Protein AF-A0A951WHZ7-F1 (afdb_monomer_lite)

Radius of gyration: 12.89 Å; chains: 1; bounding box: 31×22×29 Å

Structure (mmCIF, N/CA/C/O backbone):
data_AF-A0A951WHZ7-F1
#
_entry.id   AF-A0A951WHZ7-F1
#
loop_
_atom_site.group_PDB
_atom_site.id
_atom_site.type_symbol
_atom_site.label_atom_id
_atom_site.label_alt_id
_atom_site.label_comp_id
_atom_site.label_asym_id
_atom_site.label_entity_id
_atom_site.label_seq_id
_atom_site.pdbx_PDB_ins_code
_atom_site.Cartn_x
_atom_site.Cartn_y
_atom_site.Cartn_z
_atom_site.occupancy
_atom_site.B_iso_or_equiv
_atom_site.auth_seq_id
_atom_site.auth_comp_id
_atom_site.auth_asym_id
_atom_site.auth_atom_id
_atom_site.pdbx_PDB_model_num
ATOM 1 N N . MET A 1 1 ? -3.824 -15.791 -5.044 1.00 41.81 1 MET A N 1
ATOM 2 C CA . MET A 1 1 ? -2.669 -16.034 -5.928 1.00 41.81 1 MET A CA 1
ATOM 3 C C . MET A 1 1 ? -1.787 -14.800 -5.839 1.00 41.81 1 MET A C 1
ATOM 5 O O . MET A 1 1 ? -2.340 -13.713 -5.980 1.00 41.81 1 MET A O 1
ATOM 9 N N . PRO A 1 2 ? -0.506 -14.931 -5.467 1.00 41.84 2 PRO A N 1
ATOM 10 C CA . PRO A 1 2 ? 0.387 -13.788 -5.328 1.00 41.84 2 PRO A CA 1
ATOM 11 C C . PRO A 1 2 ? 0.714 -13.237 -6.722 1.00 41.84 2 PRO A C 1
ATOM 13 O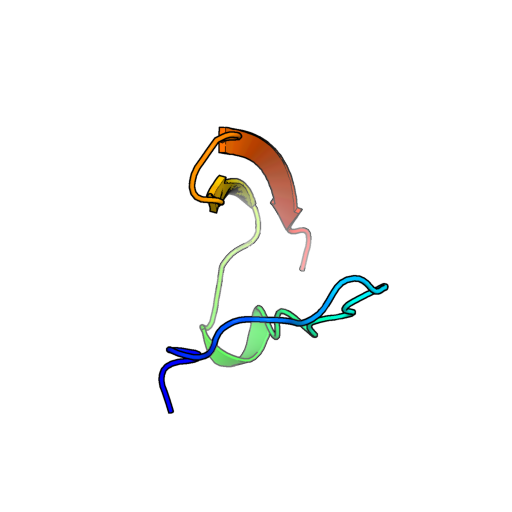 O . PRO A 1 2 ? 0.929 -14.001 -7.660 1.00 41.84 2 PRO A O 1
ATOM 16 N N . ILE A 1 3 ? 0.671 -11.914 -6.870 1.00 48.44 3 ILE A N 1
ATOM 17 C CA . ILE A 1 3 ? 0.938 -11.195 -8.125 1.00 48.44 3 ILE A CA 1
ATOM 18 C C . ILE A 1 3 ? 2.452 -11.071 -8.359 1.00 48.44 3 ILE A C 1
ATOM 20 O O . ILE A 1 3 ? 3.011 -9.981 -8.362 1.00 48.44 3 ILE A O 1
ATOM 24 N N . GLU A 1 4 ? 3.123 -12.207 -8.516 1.00 54.78 4 GLU A N 1
ATOM 25 C CA . GLU A 1 4 ? 4.548 -12.306 -8.861 1.00 54.78 4 GLU A CA 1
ATOM 26 C C . GLU A 1 4 ? 4.696 -12.264 -10.392 1.00 54.78 4 GLU A C 1
ATOM 28 O O . GLU A 1 4 ? 4.932 -13.282 -11.040 1.00 54.78 4 GLU A O 1
ATOM 33 N N . GLY A 1 5 ? 4.465 -11.102 -11.004 1.00 57.81 5 GLY A N 1
ATOM 34 C CA . GLY A 1 5 ? 4.567 -10.958 -12.455 1.00 57.81 5 GLY A CA 1
ATOM 35 C C . GLY A 1 5 ? 4.976 -9.551 -12.853 1.00 57.81 5 GLY A C 1
ATOM 36 O O . GLY A 1 5 ? 4.30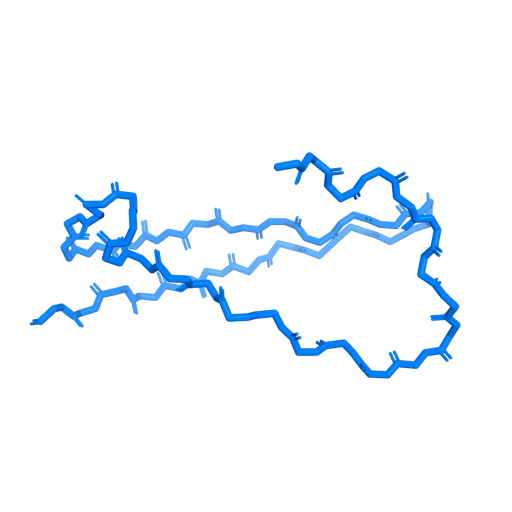6 -8.589 -12.477 1.00 57.81 5 GLY A O 1
ATOM 37 N N . TYR A 1 6 ? 6.073 -9.448 -13.611 1.00 60.56 6 TYR A N 1
ATOM 38 C CA . TYR A 1 6 ? 6.511 -8.216 -14.264 1.00 60.56 6 TYR A CA 1
ATOM 39 C C . TYR A 1 6 ? 5.324 -7.579 -14.991 1.00 60.56 6 TYR A C 1
ATOM 41 O O . TYR A 1 6 ? 4.740 -8.170 -15.898 1.00 60.56 6 TYR A O 1
ATOM 49 N N . GLN A 1 7 ? 4.955 -6.379 -14.559 1.00 69.25 7 GLN A N 1
ATOM 50 C CA . GLN A 1 7 ? 3.925 -5.587 -15.209 1.00 69.25 7 GLN A CA 1
ATOM 51 C C . GLN A 1 7 ? 4.597 -4.778 -16.324 1.00 69.25 7 GLN A C 1
ATOM 53 O O . GLN A 1 7 ? 5.590 -4.094 -16.078 1.00 69.25 7 GLN A O 1
ATOM 58 N N . ALA 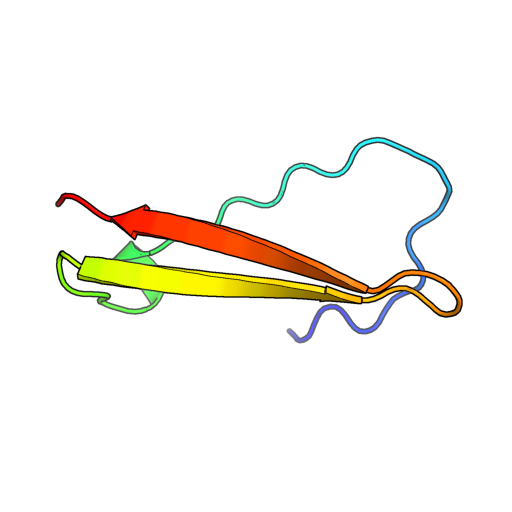A 1 8 ? 4.093 -4.895 -17.553 1.00 74.50 8 ALA A N 1
ATOM 59 C CA . ALA A 1 8 ? 4.534 -4.065 -18.672 1.00 74.50 8 ALA A CA 1
ATOM 60 C C . ALA A 1 8 ? 4.314 -2.567 -18.372 1.00 74.50 8 ALA A C 1
ATOM 62 O O . ALA A 1 8 ? 3.597 -2.194 -17.450 1.00 74.50 8 ALA A O 1
ATOM 63 N N . ALA A 1 9 ? 4.922 -1.667 -19.143 1.00 72.19 9 ALA A N 1
ATOM 64 C CA . ALA A 1 9 ? 4.628 -0.244 -18.984 1.00 72.19 9 ALA A CA 1
ATOM 65 C C . ALA A 1 9 ? 3.144 0.023 -19.308 1.00 72.19 9 ALA A C 1
ATOM 67 O O . ALA A 1 9 ? 2.672 -0.303 -20.396 1.00 72.19 9 ALA A O 1
ATOM 68 N N . GLY A 1 10 ? 2.401 0.601 -18.364 1.00 74.62 10 GLY A N 1
ATOM 69 C CA . GLY A 1 10 ? 0.964 0.820 -18.509 1.00 74.62 10 GLY A CA 1
ATOM 70 C C . GLY A 1 10 ? 0.293 1.265 -17.212 1.00 74.62 10 GLY A C 1
ATOM 71 O O . GLY A 1 10 ? 0.935 1.403 -16.170 1.00 74.62 10 GLY A O 1
ATOM 72 N N . SER A 1 11 ? -1.013 1.519 -17.275 1.00 71.81 11 SER A N 1
ATOM 73 C CA . SER A 1 11 ? -1.823 1.828 -16.095 1.00 71.81 11 SER A CA 1
ATOM 74 C C . SER A 1 11 ? -2.455 0.556 -15.544 1.00 71.81 11 SER A C 1
ATOM 76 O O . SER A 1 11 ? -3.178 -0.141 -16.250 1.00 71.81 11 SER A O 1
ATOM 78 N N . TYR A 1 12 ? -2.214 0.291 -14.262 1.00 75.88 12 TYR A N 1
ATOM 79 C CA . TYR A 1 12 ? -2.785 -0.844 -13.548 1.00 75.88 12 TYR A CA 1
ATOM 80 C C . TYR A 1 12 ? -3.736 -0.335 -12.478 1.00 75.88 12 TYR A C 1
ATOM 82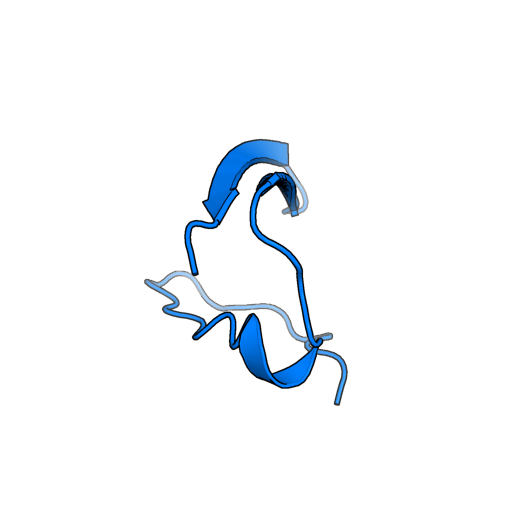 O O . TYR A 1 12 ? -3.331 0.410 -11.586 1.00 75.88 12 TYR A O 1
ATOM 90 N N . SER A 1 13 ? -4.997 -0.748 -12.570 1.00 72.88 13 SER A N 1
ATOM 91 C CA . SER A 1 13 ? -5.964 -0.574 -11.492 1.00 72.88 13 SER A CA 1
ATOM 92 C C . SER A 1 13 ? -6.074 -1.889 -10.739 1.00 72.88 13 SER A C 1
ATOM 94 O O . SER A 1 13 ? -6.264 -2.939 -11.351 1.00 72.88 13 SER A O 1
ATOM 96 N N . LEU A 1 14 ? -5.922 -1.838 -9.419 1.00 74.25 14 LEU A N 1
ATOM 97 C CA . LEU A 1 14 ? -6.039 -3.008 -8.563 1.00 74.25 14 LEU A CA 1
ATOM 98 C C . LEU A 1 14 ? -7.095 -2.712 -7.509 1.00 74.25 14 LEU A C 1
ATOM 100 O O . LEU A 1 14 ? -6.923 -1.813 -6.685 1.00 74.25 14 LEU A O 1
ATOM 104 N N . ASP A 1 15 ? -8.185 -3.472 -7.543 1.00 70.44 15 ASP A N 1
ATOM 105 C CA . ASP A 1 15 ? -9.235 -3.350 -6.544 1.00 70.44 15 ASP A CA 1
ATOM 106 C C . ASP A 1 15 ? -8.737 -3.934 -5.227 1.00 70.44 15 ASP A C 1
ATOM 108 O O . ASP A 1 15 ? -8.706 -5.149 -4.998 1.00 70.44 15 ASP A O 1
ATOM 112 N N . PHE A 1 16 ? -8.318 -3.044 -4.332 1.00 69.31 16 PHE A N 1
ATOM 113 C CA . PHE A 1 16 ? -7.982 -3.413 -2.972 1.00 69.31 16 PHE A CA 1
ATOM 114 C C . PHE A 1 16 ? -9.276 -3.631 -2.187 1.00 69.31 16 PHE A C 1
ATOM 116 O O . PHE A 1 16 ? -9.804 -2.730 -1.534 1.00 69.31 16 PHE A O 1
ATOM 123 N N . GLY A 1 17 ? -9.814 -4.848 -2.271 1.00 66.50 17 GLY A N 1
ATOM 124 C CA . GLY A 1 17 ? -10.989 -5.260 -1.511 1.00 66.50 17 GLY A CA 1
ATOM 125 C C . GLY A 1 17 ? -10.695 -5.311 -0.011 1.00 66.50 17 GLY A C 1
ATOM 126 O O . GLY A 1 17 ? -10.472 -6.389 0.533 1.00 66.50 17 GLY A O 1
ATOM 127 N N . ALA A 1 18 ? -10.721 -4.167 0.675 1.00 63.75 18 ALA A N 1
ATOM 128 C CA . ALA A 1 18 ? -10.500 -4.076 2.121 1.00 63.75 18 ALA 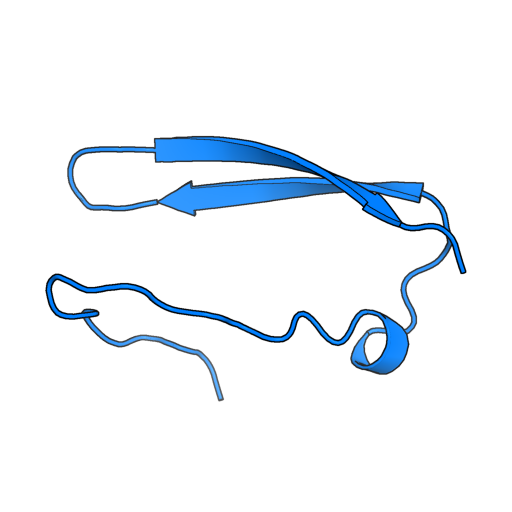A CA 1
ATOM 129 C C . ALA A 1 18 ? -11.480 -4.956 2.925 1.00 63.75 18 ALA A C 1
ATOM 131 O O . ALA A 1 18 ? -11.108 -5.530 3.949 1.00 63.75 18 ALA A O 1
ATOM 132 N N . GLY A 1 19 ? -12.701 -5.145 2.408 1.00 64.94 19 GLY A N 1
ATOM 133 C CA . GLY A 1 19 ? -13.697 -6.063 2.969 1.00 64.94 19 GLY A CA 1
ATOM 134 C C . GLY A 1 19 ? -13.290 -7.540 2.906 1.00 64.94 19 GLY A C 1
ATOM 135 O O . GLY A 1 19 ? -13.619 -8.293 3.817 1.00 64.94 19 GLY A O 1
ATOM 136 N N . LYS A 1 20 ? -12.499 -7.952 1.903 1.00 67.50 20 LYS A N 1
ATOM 137 C CA . LYS A 1 20 ? -11.973 -9.326 1.793 1.00 67.50 20 LYS A CA 1
ATOM 138 C C . LYS A 1 20 ? -10.976 -9.653 2.909 1.00 67.50 20 LYS A C 1
ATOM 140 O O . LYS A 1 20 ? -10.843 -10.810 3.288 1.00 67.50 20 LYS A O 1
ATOM 145 N N . TYR A 1 21 ? -10.297 -8.634 3.432 1.00 71.81 21 TYR A N 1
ATOM 146 C CA . TYR A 1 21 ? -9.312 -8.754 4.509 1.00 71.81 21 TYR A CA 1
ATOM 147 C C . TYR A 1 21 ? -9.858 -8.295 5.870 1.00 71.81 21 TYR A C 1
ATOM 149 O O . TYR A 1 21 ? -9.093 -8.191 6.824 1.00 71.81 21 TYR A O 1
ATOM 157 N N . ASN A 1 22 ? -11.168 -8.016 5.956 1.00 76.12 22 ASN A N 1
ATOM 158 C CA . ASN A 1 22 ? -11.865 -7.521 7.146 1.00 76.12 22 ASN A CA 1
ATOM 159 C C . ASN A 1 22 ? -11.133 -6.359 7.848 1.00 76.12 22 ASN A C 1
ATOM 161 O O . ASN A 1 22 ? -11.059 -6.300 9.076 1.00 76.12 22 ASN A O 1
ATOM 165 N N . LEU A 1 23 ? -10.558 -5.448 7.056 1.00 81.50 23 LEU A N 1
ATOM 166 C CA . LEU A 1 23 ? -9.809 -4.311 7.577 1.00 81.50 23 LEU A CA 1
ATOM 167 C C . LEU A 1 23 ? -10.751 -3.331 8.278 1.00 81.50 23 LEU A C 1
ATOM 169 O O . LEU A 1 23 ? -11.818 -2.982 7.768 1.00 81.50 23 LEU A O 1
ATOM 173 N N . THR A 1 24 ? -10.345 -2.893 9.462 1.00 83.31 24 THR A N 1
ATOM 174 C CA . THR A 1 24 ? -11.043 -1.879 10.252 1.00 83.31 24 THR A CA 1
ATOM 175 C C . THR A 1 24 ? -10.789 -0.482 9.693 1.00 83.31 24 THR A C 1
ATOM 177 O O . THR A 1 24 ? -9.781 -0.249 9.032 1.00 83.31 24 THR A O 1
ATOM 180 N N . SER A 1 25 ? -11.658 0.484 9.997 1.00 87.00 25 SER A N 1
ATOM 181 C CA . SER A 1 25 ? -11.375 1.889 9.682 1.00 87.00 25 SER A CA 1
ATOM 182 C C . SER A 1 25 ? -10.042 2.316 10.308 1.00 87.00 25 SER A C 1
ATOM 184 O O . SER A 1 25 ? -9.773 2.010 11.471 1.00 87.00 25 SER A O 1
ATOM 186 N N . GLY A 1 26 ? -9.190 2.996 9.545 1.00 87.88 26 GLY A N 1
ATOM 187 C CA . GLY A 1 26 ? -7.841 3.326 9.993 1.00 87.88 26 GLY A CA 1
ATOM 188 C C . GLY A 1 26 ? -6.919 3.815 8.884 1.00 87.88 26 GLY A C 1
ATOM 189 O O . GLY A 1 26 ? -7.288 3.874 7.710 1.00 87.88 26 GLY A O 1
ATOM 190 N N . VAL A 1 27 ? -5.698 4.188 9.269 1.00 88.81 27 VAL A N 1
ATOM 191 C CA . VAL A 1 27 ? -4.653 4.619 8.333 1.00 88.81 27 VAL A CA 1
ATOM 192 C C . VAL A 1 27 ? -3.794 3.420 7.952 1.00 88.81 27 VAL A C 1
ATOM 194 O O . VAL A 1 27 ? -3.186 2.781 8.807 1.00 88.81 27 VAL A O 1
ATOM 197 N N . TYR A 1 28 ? -3.708 3.156 6.656 1.00 86.50 28 TYR A N 1
ATOM 198 C CA . TYR A 1 28 ? -2.917 2.086 6.070 1.00 86.50 28 TYR A CA 1
ATOM 199 C C . TYR A 1 28 ? -1.790 2.675 5.232 1.00 86.50 28 TYR A C 1
ATOM 201 O O . TYR A 1 28 ? -2.000 3.593 4.441 1.00 86.50 28 TYR A O 1
ATOM 209 N N . PHE A 1 29 ? -0.587 2.134 5.380 1.00 88.19 29 PHE A N 1
ATOM 210 C CA . PHE A 1 29 ? 0.554 2.497 4.548 1.00 88.19 29 PHE A CA 1
ATOM 211 C C . PHE A 1 29 ? 0.826 1.371 3.560 1.00 88.19 29 PHE A C 1
ATOM 213 O O . PHE A 1 29 ? 0.875 0.203 3.944 1.00 88.19 29 PHE A O 1
ATOM 220 N N . TYR A 1 30 ? 1.018 1.721 2.293 1.00 84.56 30 TYR A N 1
ATOM 221 C CA . TYR A 1 30 ? 1.399 0.776 1.252 1.00 84.56 30 TYR A CA 1
ATOM 222 C C . TYR A 1 30 ? 2.591 1.310 0.466 1.00 84.56 30 TYR A C 1
ATOM 224 O O . TYR A 1 30 ? 2.811 2.520 0.360 1.00 84.56 30 TYR A O 1
ATOM 232 N N . ARG A 1 31 ? 3.383 0.385 -0.073 1.00 84.25 31 ARG A N 1
ATOM 233 C CA . ARG A 1 31 ? 4.597 0.691 -0.821 1.00 84.25 31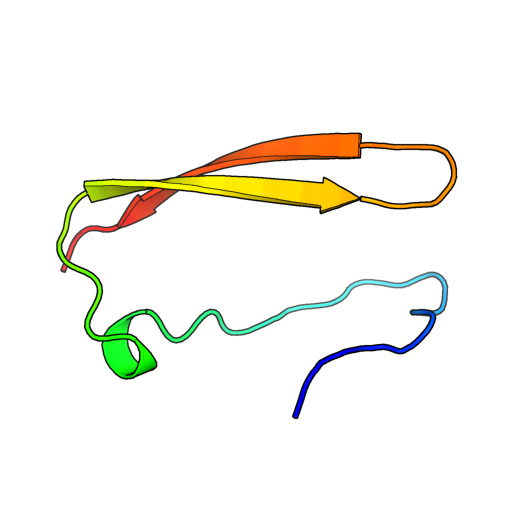 ARG A CA 1
ATOM 234 C C . ARG A 1 31 ? 4.517 0.065 -2.201 1.00 84.25 31 ARG A C 1
ATOM 236 O O . ARG A 1 31 ? 4.360 -1.145 -2.320 1.00 84.25 31 ARG A O 1
ATOM 243 N N . LEU A 1 32 ? 4.667 0.899 -3.219 1.00 84.50 32 LEU A N 1
ATOM 244 C CA . LEU A 1 32 ? 4.881 0.481 -4.595 1.00 84.50 32 LEU A CA 1
ATOM 245 C C . LEU A 1 32 ? 6.389 0.378 -4.800 1.00 84.50 32 LEU A C 1
ATOM 247 O O . LEU A 1 32 ? 7.094 1.377 -4.664 1.00 84.50 32 LEU A O 1
ATOM 251 N N . LYS A 1 33 ? 6.888 -0.829 -5.061 1.00 82.12 33 LYS A N 1
ATOM 252 C CA . LYS A 1 33 ? 8.310 -1.084 -5.297 1.00 82.12 33 LYS A CA 1
ATOM 253 C C . LYS A 1 33 ? 8.496 -1.562 -6.735 1.00 82.12 33 LYS A C 1
ATOM 255 O O . LYS A 1 33 ? 7.885 -2.548 -7.130 1.00 82.12 33 LYS A O 1
ATOM 260 N N . SER A 1 34 ? 9.346 -0.863 -7.471 1.00 81.06 34 SER A N 1
ATOM 261 C CA . SER A 1 34 ? 9.951 -1.298 -8.734 1.00 81.06 34 SER A CA 1
ATOM 262 C C . SER A 1 34 ? 11.456 -1.505 -8.518 1.00 81.06 34 SER A C 1
ATOM 264 O O . SER A 1 34 ? 11.944 -1.279 -7.407 1.00 81.06 34 SER A O 1
ATOM 266 N N . GLU A 1 35 ? 12.189 -1.950 -9.540 1.00 79.62 35 GLU A N 1
ATOM 267 C CA . GLU A 1 35 ? 13.646 -2.135 -9.437 1.00 79.62 35 GLU A CA 1
ATOM 268 C C . GLU A 1 35 ? 14.377 -0.837 -9.067 1.00 79.62 35 GLU A C 1
ATOM 270 O O . GLU A 1 35 ? 15.252 -0.862 -8.205 1.00 79.62 35 GLU A O 1
ATOM 275 N N . GLU A 1 36 ? 13.968 0.302 -9.632 1.00 83.00 36 GLU A N 1
ATOM 276 C CA . GLU A 1 36 ? 14.659 1.587 -9.441 1.00 83.00 36 GLU A CA 1
ATOM 277 C C . GLU A 1 36 ? 13.944 2.538 -8.472 1.00 83.00 36 GLU A C 1
ATOM 279 O O . GLU A 1 36 ? 14.568 3.407 -7.864 1.00 83.00 36 GLU A O 1
ATOM 284 N N . VAL A 1 37 ? 12.626 2.394 -8.310 1.00 80.75 37 VAL A N 1
ATOM 285 C CA . VAL A 1 37 ? 11.796 3.370 -7.592 1.00 80.75 37 VAL A CA 1
ATOM 286 C C . VAL A 1 37 ? 10.941 2.696 -6.526 1.00 80.75 37 VAL A C 1
ATOM 288 O O . VAL A 1 37 ? 10.232 1.721 -6.786 1.00 80.75 37 VAL A O 1
ATOM 291 N N . SER A 1 38 ? 10.955 3.271 -5.322 1.00 87.81 38 SER A N 1
ATOM 292 C CA . SER A 1 38 ? 10.100 2.881 -4.201 1.00 87.81 38 SER A CA 1
ATOM 293 C C . SER A 1 38 ? 9.252 4.067 -3.746 1.00 87.81 38 SER A C 1
ATOM 295 O O . SER A 1 38 ? 9.780 5.050 -3.231 1.00 87.81 38 SER A O 1
ATOM 297 N N . ILE A 1 39 ? 7.932 3.955 -3.878 1.00 87.31 39 ILE A N 1
ATOM 298 C CA . ILE A 1 39 ? 6.970 4.997 -3.507 1.00 87.31 39 ILE A CA 1
ATOM 299 C C . ILE A 1 39 ? 6.107 4.493 -2.356 1.00 87.31 39 ILE A C 1
ATOM 301 O O . ILE A 1 39 ? 5.356 3.530 -2.506 1.00 87.31 39 ILE A O 1
ATOM 305 N N . THR A 1 40 ? 6.165 5.179 -1.218 1.00 90.62 40 THR A N 1
ATOM 306 C CA . THR A 1 40 ? 5.285 4.912 -0.074 1.00 90.62 40 THR A CA 1
ATOM 307 C C . THR A 1 40 ? 4.116 5.887 -0.085 1.00 90.62 40 THR A C 1
ATOM 309 O O . THR A 1 40 ? 4.305 7.098 -0.215 1.00 90.62 40 THR A O 1
ATOM 312 N N . LYS A 1 41 ? 2.899 5.371 0.071 1.00 90.06 41 LYS A N 1
ATOM 313 C CA . LYS A 1 41 ? 1.668 6.162 0.155 1.00 90.06 41 LYS A CA 1
ATOM 314 C C . LYS A 1 41 ? 0.859 5.743 1.378 1.00 90.06 41 LYS A C 1
ATOM 316 O O . LYS A 1 41 ? 0.933 4.604 1.835 1.00 90.06 41 LYS A O 1
ATOM 321 N N . LYS A 1 42 ? 0.082 6.689 1.904 1.00 89.56 42 LYS A N 1
ATOM 322 C CA . LYS A 1 42 ? -0.901 6.448 2.963 1.00 89.56 42 LYS A CA 1
ATOM 323 C C . LYS A 1 42 ? -2.308 6.437 2.373 1.00 89.56 42 LYS A C 1
ATOM 325 O O . LYS A 1 42 ? -2.610 7.234 1.487 1.00 89.56 42 LYS A O 1
ATOM 330 N N . MET A 1 43 ? -3.151 5.559 2.888 1.00 87.88 43 MET A N 1
ATOM 331 C CA . MET A 1 43 ? -4.572 5.445 2.590 1.00 87.88 43 MET A CA 1
ATOM 332 C C . MET A 1 43 ? -5.339 5.547 3.903 1.00 87.88 43 MET A C 1
ATOM 334 O O . MET A 1 43 ? -4.971 4.903 4.882 1.00 87.88 43 MET A O 1
ATOM 338 N N . LEU A 1 44 ? -6.403 6.341 3.931 1.00 87.44 44 LEU A N 1
ATOM 339 C CA . LEU A 1 44 ? -7.365 6.316 5.025 1.00 87.44 44 LEU A CA 1
ATOM 340 C C . LEU A 1 44 ? -8.527 5.419 4.596 1.00 87.44 44 LEU A C 1
ATOM 342 O O . LEU A 1 44 ? -9.193 5.716 3.607 1.00 87.44 44 LEU A O 1
ATOM 346 N N . LEU A 1 45 ? -8.743 4.324 5.318 1.00 85.12 45 LEU A N 1
ATOM 347 C CA . LEU A 1 45 ? -9.916 3.478 5.151 1.00 85.12 45 LEU A CA 1
ATOM 348 C C . LEU A 1 45 ? -10.999 3.961 6.116 1.00 85.12 45 LEU A C 1
ATOM 350 O O . LEU A 1 45 ? -10.796 3.962 7.330 1.00 85.12 45 LEU A O 1
ATOM 354 N N . LEU A 1 46 ? -12.140 4.359 5.567 1.00 81.19 46 LEU A N 1
ATOM 355 C CA . LEU A 1 46 ? -13.364 4.668 6.302 1.00 81.19 46 LEU A CA 1
ATOM 356 C C . LEU A 1 46 ? -14.412 3.650 5.846 1.00 81.19 46 LEU A C 1
ATOM 358 O O . LEU A 1 46 ? -14.693 3.571 4.652 1.00 81.19 46 LEU A O 1
ATOM 362 N N . LYS A 1 47 ? -14.902 2.831 6.776 1.00 72.38 47 LYS A N 1
ATOM 363 C CA . LYS A 1 47 ? -15.993 1.878 6.548 1.00 72.38 47 LYS A CA 1
ATOM 364 C C . LYS A 1 47 ? -17.354 2.542 6.718 1.00 72.38 47 LYS A C 1
ATOM 366 O O . LYS A 1 47 ? -17.449 3.426 7.598 1.00 72.38 47 LYS A O 1
#

Secondary structure (DSSP, 8-state):
----SPPPSS-------GGGGTPPSEEEEEEEE-SS-EEEEEEEE--

Foldseek 3Di:
DDPPDDDDPDDDDDPPPCVVVPDDFDKDWDWDDDPVDIDIDIDGDDD

pLDDT: mean 75.82, std 12.31, range [41.81, 90.62]

Sequence (47 aa):
MPIEGYQAAGSYSLDFGAGKYNLTSGVYFYRLKSEEVSITKKMLLLK